Protein AF-A0A354GNM0-F1 (afdb_monomer_lite)

Sequence (121 aa):
PFRGSGEPVLYLSNPRGVDDGVQRDTLDAVKALNQKRLDVVGDPEIATRINSFEMAYRMQASAPDLVDLAKEPQSVLDMYGAEPGKPSFANNCLLARRLLERGVRFVQLFHEAWDQHGNLT

Radius of gyration: 18.46 Å; chains: 1; bounding box: 44×29×50 Å

pLDDT: mean 79.89, std 13.72, range [43.44, 96.06]

Foldseek 3Di:
DQDLDDHRDPPLDDDPPDDLVNVVVVLVVLLVVLVVVCVVPVDVVSVVVNVVSVVSSLCSVCVVVLLQPVPDDPVLCVVLVNDRSGDDLSSVVSSVVSCVVSPNPDDDGDDPPPDPPDDPD

Structure (mmCIF, N/CA/C/O backbone):
data_AF-A0A354GNM0-F1
#
_entry.id   AF-A0A354GNM0-F1
#
loop_
_atom_site.group_PDB
_atom_site.id
_atom_site.type_symbol
_atom_site.label_atom_id
_atom_site.label_alt_id
_atom_site.label_comp_id
_atom_site.label_asym_id
_atom_site.label_entity_id
_atom_site.label_seq_id
_atom_site.pdbx_PDB_ins_code
_atom_site.Cartn_x
_atom_site.Cartn_y
_atom_site.Cartn_z
_atom_site.occupancy
_atom_site.B_iso_or_equiv
_atom_site.auth_seq_id
_atom_site.auth_comp_id
_atom_site.auth_asym_id
_atom_site.auth_atom_id
_atom_site.pdbx_PDB_model_num
ATOM 1 N N . PRO A 1 1 ? 0.332 8.722 8.077 1.00 49.19 1 PRO A N 1
ATOM 2 C CA . PRO A 1 1 ? -0.748 8.786 9.091 1.00 49.19 1 PRO A CA 1
ATOM 3 C C . PRO A 1 1 ? -2.117 8.929 8.415 1.00 49.19 1 PRO A C 1
ATOM 5 O O . PRO A 1 1 ? -2.310 9.888 7.669 1.00 49.19 1 PRO A O 1
ATOM 8 N N . PHE A 1 2 ? -3.022 7.966 8.630 1.00 53.44 2 PHE A N 1
ATOM 9 C CA . PHE A 1 2 ? -4.389 8.079 8.121 1.00 53.44 2 PHE A CA 1
ATOM 10 C C . PHE A 1 2 ? -5.179 9.096 8.955 1.00 53.44 2 PHE A C 1
ATOM 12 O O . PHE A 1 2 ? -5.053 9.102 10.180 1.00 53.44 2 PHE A O 1
ATOM 19 N N . ARG A 1 3 ? -5.948 9.987 8.320 1.00 53.38 3 ARG A N 1
ATOM 20 C CA . ARG A 1 3 ? -6.742 10.996 9.042 1.00 53.38 3 ARG A CA 1
ATOM 21 C C . ARG A 1 3 ? -8.084 10.418 9.488 1.00 53.38 3 ARG A C 1
ATOM 23 O O . ARG A 1 3 ? -8.749 9.733 8.722 1.00 53.38 3 ARG A O 1
ATOM 30 N N . GLY A 1 4 ? -8.499 10.756 10.711 1.00 49.97 4 GLY A N 1
ATOM 31 C CA . GLY A 1 4 ? -9.824 10.411 11.244 1.00 49.97 4 GLY A CA 1
ATOM 32 C C . GLY A 1 4 ? -10.982 11.211 10.629 1.00 49.97 4 GLY A C 1
ATOM 33 O O . GLY A 1 4 ? -12.137 10.896 10.892 1.00 49.97 4 GLY A O 1
ATOM 34 N N . SER A 1 5 ? -10.692 12.239 9.822 1.00 48.44 5 SER A N 1
ATOM 35 C CA . SER A 1 5 ? -11.672 13.014 9.052 1.00 48.44 5 SER A CA 1
ATOM 36 C C . SER A 1 5 ? -11.049 13.586 7.765 1.00 48.44 5 SER A C 1
ATOM 38 O O . SER A 1 5 ? -9.862 13.924 7.734 1.00 48.44 5 SER A O 1
ATOM 40 N N . GLY A 1 6 ? -11.846 13.702 6.695 1.00 60.41 6 GLY A N 1
ATOM 41 C CA . GLY A 1 6 ? -11.386 14.148 5.369 1.00 60.41 6 GLY A CA 1
ATO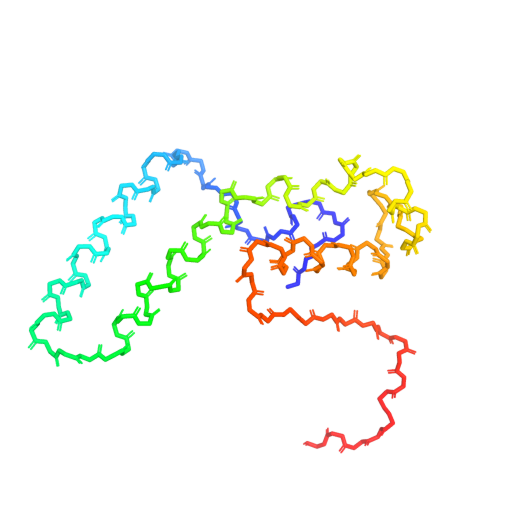M 42 C C . GLY A 1 6 ? -10.780 13.020 4.523 1.00 60.41 6 GLY A C 1
ATOM 43 O O . GLY A 1 6 ? -11.183 11.869 4.662 1.00 60.41 6 GLY A O 1
ATOM 44 N N . GLU A 1 7 ? -9.827 13.340 3.636 1.00 55.50 7 GLU A N 1
ATOM 45 C CA . GLU A 1 7 ? -9.100 12.318 2.868 1.00 55.50 7 GLU A CA 1
ATOM 46 C C . GLU A 1 7 ? -8.260 11.439 3.808 1.00 55.50 7 GLU A C 1
ATOM 48 O O . GLU A 1 7 ? -7.369 11.959 4.495 1.00 55.50 7 GLU A O 1
ATOM 53 N N . PRO A 1 8 ? -8.500 10.115 3.840 1.00 58.84 8 PRO A N 1
ATOM 54 C CA . PRO A 1 8 ? -7.814 9.233 4.774 1.00 58.84 8 PRO A CA 1
ATOM 55 C C . PRO A 1 8 ? -6.310 9.199 4.530 1.00 58.84 8 PRO A C 1
ATOM 57 O O . PRO A 1 8 ? -5.560 9.141 5.492 1.00 58.84 8 PRO A O 1
ATOM 60 N N . VAL A 1 9 ? -5.852 9.305 3.281 1.00 60.59 9 VAL A N 1
ATOM 61 C CA . VAL A 1 9 ? -4.440 9.538 2.944 1.00 60.59 9 VAL A CA 1
ATOM 62 C C . VAL A 1 9 ? -4.341 10.893 2.259 1.00 60.59 9 VAL A C 1
ATOM 64 O O . VAL A 1 9 ? -5.086 11.176 1.329 1.00 60.59 9 VAL A O 1
ATOM 67 N N . LEU A 1 10 ? -3.420 11.731 2.725 1.00 54.41 10 LEU A N 1
ATOM 68 C CA . LEU A 1 10 ? -3.142 13.029 2.114 1.00 54.41 10 LEU A CA 1
ATOM 69 C C . LEU A 1 10 ? -2.673 12.869 0.663 1.00 54.41 10 LEU A C 1
ATOM 71 O O . LEU A 1 10 ? -1.752 12.091 0.416 1.00 54.41 10 LEU A O 1
ATOM 75 N N . TYR A 1 11 ? -3.247 13.658 -0.252 1.00 56.59 11 TYR A N 1
ATOM 76 C CA . TYR A 1 11 ? -2.863 13.710 -1.676 1.00 56.59 11 TYR A CA 1
ATOM 77 C C . TYR A 1 11 ? -3.051 12.380 -2.414 1.00 56.59 11 TYR A C 1
ATOM 79 O O . TYR A 1 11 ? -2.300 12.028 -3.324 1.00 56.59 11 TYR A O 1
ATOM 87 N N . LEU A 1 12 ? -4.031 11.606 -1.967 1.00 62.50 12 LEU A N 1
ATOM 88 C CA . LEU A 1 12 ? -4.343 10.309 -2.545 1.00 62.50 12 LEU A CA 1
ATOM 89 C C . LEU A 1 12 ? -5.194 10.443 -3.805 1.00 62.50 12 LEU A C 1
ATOM 91 O O . LEU A 1 12 ? -5.049 9.646 -4.725 1.00 62.50 12 LEU A O 1
ATOM 95 N N . SER A 1 13 ? -6.047 11.463 -3.841 1.00 64.62 13 SER A N 1
ATOM 96 C CA . SER A 1 13 ? -6.849 11.808 -5.006 1.00 64.62 13 SER A CA 1
ATOM 97 C C . SER A 1 13 ? -6.012 12.572 -6.026 1.00 64.62 13 SER A C 1
ATOM 99 O O . SER A 1 13 ? -5.152 13.386 -5.670 1.00 64.62 13 SER A O 1
ATOM 101 N N . ASN A 1 14 ? -6.316 12.363 -7.304 1.00 69.50 14 ASN A N 1
ATOM 102 C CA . ASN A 1 14 ? -5.725 13.152 -8.371 1.00 69.50 14 ASN A CA 1
ATOM 103 C C . ASN A 1 14 ? -6.115 14.640 -8.251 1.00 69.50 14 ASN A C 1
ATOM 105 O O . ASN A 1 14 ? -7.252 14.963 -7.883 1.00 69.50 14 ASN A O 1
ATOM 109 N N . PRO A 1 15 ? -5.190 15.576 -8.547 1.00 77.62 15 PRO A N 1
ATOM 110 C CA . PRO A 1 15 ? -5.509 16.997 -8.574 1.00 77.62 15 PRO A CA 1
ATOM 111 C C . PRO A 1 15 ? -6.535 17.298 -9.674 1.00 77.62 15 PRO A C 1
ATOM 113 O O . PRO A 1 15 ? -6.641 16.583 -10.670 1.00 77.62 15 PRO A O 1
ATOM 116 N N . ARG A 1 16 ? -7.286 18.397 -9.523 1.00 76.00 16 ARG A N 1
ATOM 117 C CA . ARG A 1 16 ? -8.284 18.808 -10.526 1.00 76.00 16 ARG A CA 1
ATOM 118 C C . ARG A 1 16 ? -7.656 18.899 -11.921 1.00 76.00 16 ARG A C 1
ATOM 120 O O . ARG A 1 16 ? -6.684 19.624 -12.107 1.00 76.00 16 ARG A O 1
ATOM 127 N N . GLY A 1 17 ? -8.267 18.216 -12.890 1.00 79.56 17 GLY A N 1
ATOM 128 C CA . GLY A 1 17 ? -7.813 18.184 -14.284 1.00 79.56 17 GLY A CA 1
ATOM 129 C C . GLY A 1 17 ? -6.887 17.015 -14.632 1.00 79.56 17 GLY A C 1
ATOM 130 O O . GLY A 1 17 ? -6.536 16.875 -15.798 1.00 79.56 17 GLY A O 1
ATOM 131 N N . VAL A 1 18 ? -6.522 16.174 -13.661 1.00 80.44 18 VAL A N 1
ATOM 132 C CA . VAL A 1 18 ? -5.854 14.890 -13.897 1.00 80.44 18 VAL A CA 1
ATOM 133 C C . VAL A 1 18 ? -6.868 13.792 -13.612 1.00 80.44 18 VAL A C 1
ATOM 135 O O . VAL A 1 18 ? -7.328 13.654 -12.481 1.00 80.44 18 VAL A O 1
ATOM 138 N N . ASP A 1 19 ? -7.255 13.048 -14.641 1.00 82.25 19 ASP A N 1
ATOM 139 C CA . ASP A 1 19 ? -8.038 11.828 -14.467 1.00 82.25 19 ASP A CA 1
ATOM 140 C C . ASP A 1 19 ? -7.119 10.602 -14.336 1.00 82.25 19 ASP A C 1
ATOM 142 O O . ASP A 1 19 ? -5.900 10.676 -14.534 1.00 82.25 19 ASP A O 1
ATOM 146 N N . ASP A 1 20 ? -7.709 9.463 -13.978 1.00 78.50 20 ASP A N 1
ATOM 147 C CA . ASP A 1 20 ? -6.970 8.220 -13.745 1.00 78.50 20 ASP A CA 1
ATOM 148 C C . ASP A 1 20 ? -6.241 7.717 -15.004 1.00 78.50 20 ASP A C 1
ATOM 150 O O . ASP A 1 20 ? -5.212 7.043 -14.891 1.00 78.50 20 ASP A O 1
ATOM 154 N N . GLY A 1 21 ? -6.744 8.064 -16.195 1.00 84.56 21 GLY A N 1
ATOM 155 C CA . GLY A 1 21 ? -6.131 7.732 -17.479 1.00 84.56 21 GLY A CA 1
ATOM 156 C C . GLY A 1 21 ? -4.854 8.534 -17.711 1.00 84.56 21 GLY A C 1
ATOM 157 O O . GLY A 1 21 ? -3.791 7.956 -17.925 1.00 84.56 21 GLY A O 1
ATOM 158 N N . VAL A 1 22 ? -4.921 9.857 -17.546 1.00 86.50 22 VAL A N 1
ATOM 159 C CA . VAL A 1 22 ? -3.755 10.754 -17.634 1.00 86.50 22 VAL A CA 1
ATOM 160 C C . VAL A 1 22 ? -2.682 10.362 -16.617 1.00 86.50 22 VAL A C 1
ATOM 162 O O . VAL A 1 22 ? -1.482 10.373 -16.919 1.00 86.50 22 VAL A O 1
ATOM 165 N N . GLN A 1 23 ? -3.095 9.983 -15.406 1.00 83.75 23 GLN A N 1
ATOM 166 C CA . GLN A 1 23 ? -2.169 9.513 -14.384 1.00 83.75 23 GLN A CA 1
ATOM 167 C C . GLN A 1 23 ? -1.484 8.199 -14.790 1.00 83.75 23 GLN A C 1
ATOM 169 O O . GLN A 1 23 ? -0.266 8.068 -14.621 1.00 83.75 23 GLN A O 1
ATOM 174 N N . ARG A 1 24 ? -2.239 7.240 -15.348 1.00 87.81 24 ARG A N 1
ATOM 175 C CA . ARG A 1 24 ? -1.688 5.972 -15.845 1.00 87.81 24 ARG A CA 1
ATOM 176 C C . ARG A 1 24 ? -0.681 6.203 -16.965 1.00 87.81 24 ARG A C 1
ATOM 178 O O . ARG A 1 24 ? 0.438 5.702 -16.870 1.00 87.81 24 ARG A O 1
ATOM 185 N N . ASP A 1 25 ? -1.041 7.014 -17.954 1.00 90.38 25 ASP A N 1
ATOM 186 C CA . ASP A 1 25 ? -0.182 7.332 -19.097 1.00 90.38 25 ASP A CA 1
ATOM 187 C C . ASP A 1 25 ? 1.137 7.973 -18.646 1.00 90.38 25 ASP A C 1
ATOM 189 O O . ASP A 1 25 ? 2.220 7.632 -19.130 1.00 90.38 25 ASP A O 1
ATOM 193 N N . THR A 1 26 ? 1.065 8.861 -17.650 1.00 89.62 26 THR A N 1
ATOM 194 C CA . THR A 1 26 ? 2.249 9.492 -17.054 1.00 89.62 26 THR A CA 1
ATOM 195 C C . THR A 1 26 ? 3.168 8.459 -16.397 1.00 89.62 26 THR A C 1
ATOM 197 O O . THR A 1 26 ? 4.387 8.488 -16.594 1.00 89.62 26 THR A O 1
ATOM 200 N N . LEU A 1 27 ? 2.607 7.520 -15.631 1.00 89.50 27 LEU A N 1
ATOM 201 C CA . LEU A 1 27 ? 3.378 6.461 -14.978 1.00 89.50 27 LEU A CA 1
ATOM 202 C C . LEU A 1 27 ? 3.992 5.485 -15.982 1.00 89.50 27 LEU A C 1
ATOM 204 O O . LEU A 1 27 ? 5.141 5.078 -15.800 1.00 89.50 27 LEU A O 1
ATOM 208 N N . ASP A 1 28 ? 3.272 5.151 -17.052 1.00 92.69 28 ASP A N 1
ATOM 209 C CA . ASP A 1 28 ? 3.777 4.294 -18.124 1.00 92.69 28 ASP A CA 1
ATOM 210 C C . ASP A 1 28 ? 4.940 4.947 -18.878 1.00 92.69 28 ASP A C 1
ATOM 212 O O . ASP A 1 28 ? 5.957 4.293 -19.133 1.00 92.69 28 ASP A O 1
ATOM 216 N N . ALA A 1 29 ? 4.864 6.254 -19.142 1.00 93.81 29 ALA A N 1
ATOM 217 C CA . ALA A 1 29 ? 5.980 7.007 -19.709 1.00 93.81 29 ALA A CA 1
ATOM 218 C C . ALA A 1 29 ? 7.215 6.989 -18.789 1.00 93.81 29 ALA A C 1
ATOM 220 O O . ALA A 1 29 ? 8.325 6.683 -19.238 1.00 93.81 29 ALA A O 1
ATOM 221 N N . VAL A 1 30 ? 7.038 7.257 -17.489 1.00 93.00 30 VAL A N 1
ATOM 222 C CA . VAL A 1 30 ? 8.132 7.215 -16.499 1.00 93.00 30 VAL A CA 1
ATOM 223 C C . VAL A 1 30 ? 8.737 5.813 -16.401 1.00 93.00 30 VAL A C 1
ATOM 225 O O . VAL A 1 30 ? 9.960 5.663 -16.374 1.00 93.00 30 VAL A O 1
ATOM 228 N N . LYS A 1 31 ? 7.903 4.771 -16.392 1.00 92.56 31 LYS A N 1
ATOM 229 C CA . LYS A 1 31 ? 8.341 3.373 -16.387 1.00 92.56 31 LYS A CA 1
ATOM 230 C C . LYS A 1 31 ? 9.159 3.032 -17.626 1.00 92.56 31 LYS A C 1
ATOM 232 O O . LYS A 1 31 ? 10.229 2.448 -17.484 1.00 92.56 31 LYS A O 1
ATOM 237 N N . ALA A 1 32 ? 8.709 3.429 -18.815 1.00 94.69 32 ALA A N 1
ATOM 238 C CA . ALA A 1 32 ? 9.433 3.185 -20.059 1.00 94.69 32 ALA A CA 1
ATOM 239 C C . ALA A 1 32 ? 10.814 3.864 -20.068 1.00 94.69 32 ALA A C 1
ATOM 241 O O . ALA A 1 32 ? 11.802 3.261 -20.491 1.00 94.69 32 ALA A O 1
ATOM 242 N N . LEU A 1 33 ? 10.908 5.101 -19.568 1.00 94.44 33 LEU A N 1
ATOM 243 C CA . LEU A 1 33 ? 12.182 5.818 -19.443 1.00 94.44 33 LEU A CA 1
ATOM 244 C C . LEU A 1 33 ? 13.120 5.153 -18.428 1.00 94.44 33 LEU A C 1
ATOM 246 O O . LEU A 1 33 ? 14.303 4.961 -18.717 1.00 94.44 33 LEU A O 1
ATOM 250 N N . ASN A 1 34 ? 12.593 4.758 -17.268 1.00 93.06 34 ASN A N 1
ATOM 251 C CA . ASN A 1 34 ? 13.370 4.051 -16.255 1.00 93.06 34 ASN A CA 1
ATOM 252 C C . ASN A 1 34 ? 13.843 2.684 -16.756 1.00 93.06 34 ASN A C 1
ATOM 254 O O . ASN A 1 34 ? 14.991 2.332 -16.510 1.00 93.06 34 ASN A O 1
ATOM 258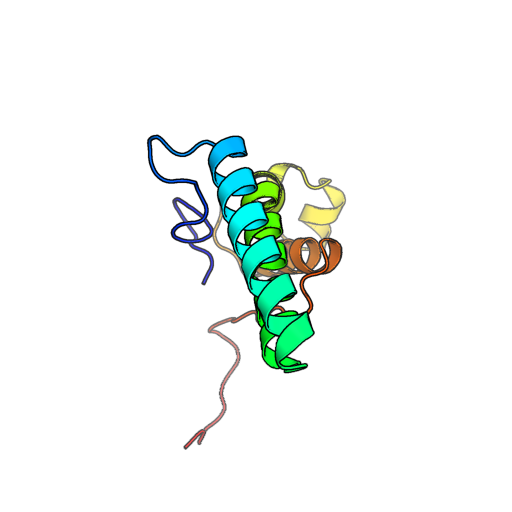 N N . GLN A 1 35 ? 13.019 1.947 -17.506 1.00 92.94 35 GLN A N 1
ATOM 259 C CA . GLN A 1 35 ? 13.417 0.665 -18.086 1.00 92.94 35 GLN A CA 1
ATOM 260 C C . GLN A 1 35 ? 14.570 0.839 -19.078 1.00 92.94 35 GLN A C 1
ATOM 262 O O . GLN A 1 35 ? 15.588 0.172 -18.946 1.00 92.94 35 GLN A O 1
ATOM 267 N N . LYS A 1 36 ? 14.479 1.818 -19.989 1.00 93.81 36 LYS A N 1
ATOM 268 C CA . LYS A 1 36 ? 15.590 2.142 -20.900 1.00 93.81 36 LYS A CA 1
ATOM 269 C C . LYS A 1 36 ? 16.875 2.471 -20.146 1.00 93.81 36 LYS A C 1
ATOM 271 O O . LYS A 1 36 ? 17.958 2.087 -20.575 1.00 93.81 36 LYS A O 1
ATOM 276 N N . ARG A 1 37 ? 16.778 3.205 -19.032 1.00 91.00 37 ARG A N 1
ATOM 277 C CA . ARG A 1 37 ? 17.948 3.520 -18.207 1.00 91.00 37 ARG A CA 1
ATOM 278 C C . ARG A 1 37 ? 18.490 2.268 -17.521 1.00 91.00 37 ARG A C 1
ATOM 280 O O . ARG A 1 37 ? 19.702 2.077 -17.542 1.00 91.00 37 ARG A O 1
ATOM 287 N N . LEU A 1 38 ? 17.620 1.431 -16.960 1.00 92.25 38 LEU A N 1
ATOM 288 C CA . LEU A 1 38 ? 17.979 0.161 -16.330 1.00 92.25 38 LEU A CA 1
ATOM 289 C C . LEU A 1 38 ? 18.722 -0.756 -17.305 1.00 92.25 38 LEU A C 1
ATOM 291 O O . LEU A 1 38 ? 19.760 -1.287 -16.934 1.00 92.25 38 LEU A O 1
ATOM 295 N N . ASP A 1 39 ? 18.266 -0.865 -18.552 1.00 93.00 39 ASP A N 1
ATOM 296 C CA . ASP A 1 39 ? 18.915 -1.698 -19.574 1.00 93.00 39 ASP A CA 1
ATOM 297 C C . ASP A 1 39 ? 20.344 -1.220 -19.904 1.00 93.00 39 ASP A C 1
ATOM 299 O O . ASP A 1 39 ? 21.190 -2.011 -20.315 1.00 93.00 39 ASP A O 1
ATOM 303 N N . VAL A 1 40 ? 20.632 0.072 -19.701 1.00 94.06 40 VAL A N 1
ATOM 304 C CA . VAL A 1 40 ? 21.955 0.669 -19.944 1.00 94.06 40 VAL A CA 1
ATOM 305 C C . VAL A 1 40 ? 22.882 0.545 -18.735 1.00 94.06 40 VAL A C 1
ATOM 307 O O . VAL A 1 40 ? 24.069 0.285 -18.914 1.00 94.06 40 VAL A O 1
ATOM 310 N N . VAL A 1 41 ? 22.384 0.788 -17.516 1.00 94.06 41 VAL A N 1
ATOM 311 C CA . VAL A 1 41 ? 23.242 0.855 -16.313 1.00 94.06 41 VAL A CA 1
ATOM 312 C C . VAL A 1 41 ? 23.178 -0.377 -15.412 1.00 94.06 41 VAL A C 1
ATOM 314 O O . VAL A 1 41 ? 24.086 -0.575 -14.613 1.00 94.06 41 VAL A O 1
ATOM 317 N N . GLY A 1 42 ? 22.125 -1.191 -15.507 1.00 89.56 42 GLY A N 1
ATOM 318 C CA . GLY A 1 42 ? 21.932 -2.394 -14.691 1.00 89.56 42 GLY A CA 1
ATOM 319 C C . GLY A 1 42 ? 21.713 -2.146 -13.193 1.00 89.56 42 GLY A C 1
ATOM 320 O O . GLY A 1 42 ? 21.801 -3.085 -12.407 1.00 89.56 42 GLY A O 1
ATOM 321 N N . ASP A 1 43 ? 21.446 -0.905 -12.781 1.00 92.62 43 ASP A N 1
ATOM 322 C CA . ASP A 1 43 ? 21.325 -0.527 -11.371 1.00 92.62 43 ASP A CA 1
ATOM 323 C C . ASP A 1 43 ? 19.988 -1.011 -10.757 1.00 92.62 43 ASP A C 1
ATOM 325 O O . ASP A 1 43 ? 18.915 -0.544 -11.168 1.00 92.62 43 ASP A O 1
ATOM 329 N N . PRO A 1 44 ? 20.010 -1.906 -9.748 1.00 89.19 44 PRO A N 1
ATOM 330 C CA . PRO A 1 44 ? 18.802 -2.422 -9.103 1.00 89.19 44 PRO A CA 1
ATOM 331 C C . PRO A 1 44 ? 17.967 -1.348 -8.382 1.00 89.19 44 PRO A C 1
ATOM 333 O O . PRO A 1 44 ? 16.771 -1.559 -8.141 1.00 89.19 44 PRO A O 1
ATOM 336 N N . GLU A 1 45 ? 18.532 -0.179 -8.060 1.00 89.25 45 GLU A N 1
ATOM 337 C CA . GLU A 1 45 ? 17.765 0.930 -7.483 1.00 89.25 45 GLU A CA 1
ATOM 338 C C . GLU A 1 45 ? 16.692 1.437 -8.463 1.00 89.25 45 GLU A C 1
ATOM 340 O O . GLU A 1 45 ? 15.582 1.792 -8.057 1.00 89.25 45 GLU A O 1
ATOM 345 N N . ILE A 1 46 ? 16.956 1.392 -9.771 1.00 88.12 46 ILE A N 1
ATOM 346 C CA . ILE A 1 46 ? 15.993 1.818 -10.796 1.00 88.12 46 ILE A CA 1
ATOM 347 C C . ILE A 1 46 ? 14.794 0.869 -10.831 1.00 88.12 46 ILE A C 1
ATOM 349 O O . ILE A 1 46 ? 13.647 1.322 -10.828 1.00 88.12 46 ILE A O 1
ATOM 353 N N . ALA A 1 47 ? 15.043 -0.443 -10.784 1.00 87.62 47 ALA A N 1
ATOM 354 C CA . ALA A 1 47 ? 13.981 -1.442 -10.673 1.00 87.62 47 ALA A CA 1
ATOM 355 C C . ALA A 1 47 ? 13.156 -1.241 -9.389 1.00 87.62 47 ALA A C 1
ATOM 357 O O . ALA A 1 47 ? 11.926 -1.346 -9.400 1.00 87.62 47 ALA A O 1
ATOM 358 N N . THR A 1 48 ? 13.821 -0.880 -8.289 1.00 88.50 48 THR A N 1
ATOM 359 C CA . THR A 1 48 ? 13.160 -0.553 -7.020 1.00 88.50 48 THR A CA 1
ATOM 360 C C . THR A 1 48 ? 12.239 0.661 -7.164 1.00 88.50 48 THR A C 1
ATOM 362 O O . THR A 1 48 ? 11.086 0.603 -6.740 1.00 88.50 48 THR A O 1
ATOM 365 N N . ARG A 1 49 ? 12.686 1.736 -7.825 1.00 87.88 49 ARG A N 1
ATOM 366 C CA . ARG A 1 49 ? 11.868 2.941 -8.059 1.00 87.88 49 ARG A CA 1
ATOM 367 C C . ARG A 1 49 ? 10.656 2.674 -8.949 1.00 87.88 49 ARG A C 1
ATOM 369 O O . ARG A 1 49 ? 9.569 3.145 -8.625 1.00 87.88 49 ARG A O 1
ATOM 376 N N . ILE A 1 50 ? 10.817 1.887 -10.018 1.00 87.19 50 ILE A N 1
ATOM 377 C CA . ILE A 1 50 ? 9.695 1.459 -10.872 1.00 87.19 50 ILE A CA 1
ATOM 378 C C . ILE A 1 50 ? 8.627 0.757 -10.022 1.00 87.19 50 ILE A C 1
ATOM 380 O O . ILE A 1 50 ? 7.448 1.107 -10.087 1.00 87.19 50 ILE A O 1
ATOM 384 N N . ASN A 1 51 ? 9.043 -0.194 -9.181 1.00 85.00 51 ASN A N 1
ATOM 385 C CA . ASN A 1 51 ? 8.128 -0.926 -8.309 1.00 85.00 51 ASN A CA 1
ATOM 386 C C . ASN A 1 51 ? 7.430 -0.018 -7.289 1.00 85.00 51 ASN A C 1
ATOM 388 O O . ASN A 1 51 ? 6.231 -0.178 -7.060 1.00 85.00 51 ASN A O 1
ATOM 392 N N . SER A 1 52 ? 8.147 0.943 -6.704 1.00 84.56 52 SER A N 1
ATOM 393 C CA . SER A 1 52 ? 7.572 1.906 -5.759 1.00 84.56 52 SER A CA 1
ATOM 394 C C . SER A 1 52 ? 6.494 2.781 -6.402 1.00 84.56 52 SER A C 1
ATOM 396 O O . SER A 1 52 ? 5.437 2.969 -5.803 1.00 84.56 52 SER A O 1
ATOM 398 N N . PHE A 1 53 ? 6.706 3.268 -7.631 1.00 86.06 53 PHE A N 1
ATOM 399 C CA . PHE A 1 53 ? 5.697 4.063 -8.342 1.00 86.06 53 PHE A CA 1
ATOM 400 C C . PHE A 1 53 ? 4.445 3.249 -8.688 1.00 86.06 53 PHE A C 1
ATOM 402 O O . PHE A 1 53 ? 3.328 3.705 -8.455 1.00 86.06 53 PHE A O 1
ATOM 409 N N . GLU A 1 54 ? 4.613 2.013 -9.159 1.00 84.62 54 GLU A N 1
ATOM 410 C CA . GLU A 1 54 ? 3.486 1.117 -9.459 1.00 84.62 54 GLU A CA 1
ATOM 411 C C . GLU A 1 54 ? 2.725 0.680 -8.196 1.00 84.62 54 GLU A C 1
ATOM 413 O O . GLU A 1 54 ? 1.525 0.401 -8.241 1.00 84.62 54 GLU A O 1
ATOM 418 N N . MET A 1 55 ? 3.404 0.588 -7.051 1.00 78.38 55 MET A N 1
ATOM 419 C CA . MET A 1 55 ? 2.757 0.329 -5.765 1.00 78.38 55 MET A CA 1
ATOM 420 C C . MET A 1 55 ? 1.943 1.541 -5.307 1.00 78.38 55 MET A C 1
ATOM 422 O O . MET A 1 55 ? 0.784 1.380 -4.933 1.00 78.38 55 MET A O 1
ATOM 426 N N . ALA A 1 56 ? 2.514 2.745 -5.392 1.00 77.00 56 ALA A N 1
ATOM 427 C CA . ALA A 1 56 ? 1.829 3.981 -5.025 1.00 77.00 56 ALA A CA 1
ATOM 428 C C . ALA A 1 56 ? 0.564 4.211 -5.870 1.00 77.00 56 ALA A C 1
ATOM 430 O O . ALA A 1 56 ? -0.494 4.500 -5.314 1.00 77.00 56 ALA A O 1
ATOM 431 N N . TYR A 1 57 ? 0.639 3.985 -7.185 1.00 79.25 57 TYR A N 1
ATOM 432 C CA . TYR A 1 57 ? -0.522 4.071 -8.076 1.00 79.25 57 TYR A CA 1
ATOM 433 C C . TYR A 1 57 ? -1.626 3.084 -7.696 1.00 79.25 57 TYR A C 1
ATOM 435 O O . TYR A 1 57 ? -2.793 3.452 -7.596 1.00 79.25 57 TYR A O 1
ATOM 443 N N . ARG A 1 58 ? -1.262 1.828 -7.404 1.00 74.56 58 ARG A N 1
ATOM 444 C CA . ARG A 1 58 ? -2.226 0.822 -6.935 1.00 74.56 58 ARG A CA 1
ATOM 445 C C . ARG A 1 58 ? -2.862 1.211 -5.607 1.00 74.56 58 ARG A C 1
ATOM 447 O O . ARG A 1 58 ? -4.056 0.985 -5.424 1.00 74.56 58 ARG A O 1
ATOM 454 N N . MET A 1 59 ? -2.100 1.808 -4.691 1.00 69.88 59 MET A N 1
ATOM 455 C CA . MET A 1 59 ? -2.652 2.334 -3.443 1.00 69.88 59 MET A CA 1
ATOM 456 C C . MET A 1 59 ? -3.650 3.464 -3.708 1.00 69.88 59 MET A C 1
ATOM 458 O O . MET A 1 59 ? -4.72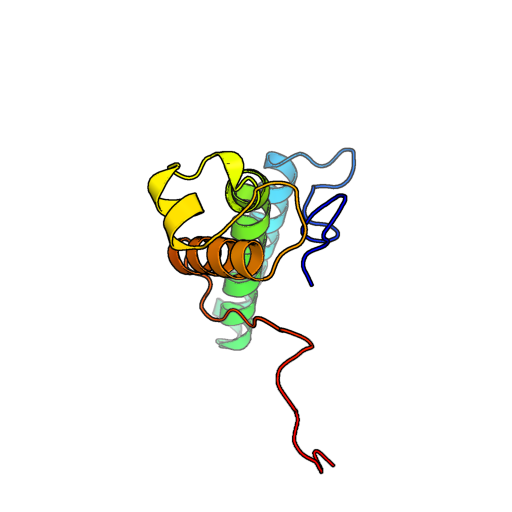0 3.437 -3.118 1.00 69.88 59 MET A O 1
ATOM 462 N N . GLN A 1 60 ? -3.352 4.398 -4.616 1.00 67.88 60 GLN A N 1
ATOM 463 C CA . GLN A 1 60 ? -4.264 5.490 -4.985 1.00 67.88 60 GLN A CA 1
ATOM 464 C C . GLN A 1 60 ? -5.552 4.977 -5.641 1.00 67.88 60 GLN A C 1
ATOM 466 O O . GLN A 1 60 ? -6.641 5.307 -5.177 1.00 67.88 60 GLN A O 1
ATOM 471 N N . ALA A 1 61 ? -5.444 4.089 -6.632 1.00 66.94 61 ALA A N 1
ATOM 472 C CA . ALA A 1 61 ? -6.599 3.524 -7.333 1.00 66.94 61 ALA A CA 1
ATOM 473 C C . ALA A 1 61 ? -7.489 2.645 -6.431 1.00 66.94 61 ALA A C 1
ATOM 475 O O . ALA A 1 61 ? -8.701 2.582 -6.616 1.00 66.94 61 ALA A O 1
ATOM 476 N N . SER A 1 62 ? -6.907 1.959 -5.440 1.00 64.62 62 SER A N 1
ATOM 477 C CA . SER A 1 62 ? -7.653 1.085 -4.518 1.00 64.62 62 SER A CA 1
ATOM 478 C C . SER A 1 62 ? -8.130 1.781 -3.244 1.00 64.62 62 SER A C 1
ATOM 480 O O . SER A 1 62 ? -8.844 1.173 -2.440 1.00 64.62 62 SER A O 1
ATOM 482 N N . ALA A 1 63 ? -7.739 3.036 -3.031 1.00 63.75 63 ALA A N 1
ATOM 483 C CA . ALA A 1 63 ? -7.925 3.693 -1.753 1.00 63.75 63 ALA A CA 1
ATOM 484 C C . ALA A 1 63 ? -9.377 3.965 -1.334 1.00 63.75 63 ALA A C 1
ATOM 486 O O . ALA A 1 63 ? -9.647 3.786 -0.146 1.00 63.75 63 ALA A O 1
ATOM 487 N N . PRO A 1 64 ? -10.314 4.365 -2.218 1.00 65.56 64 PRO A N 1
ATOM 488 C CA . PRO A 1 64 ? -11.693 4.625 -1.801 1.00 65.56 64 PRO A CA 1
ATOM 489 C C . PRO A 1 64 ? -12.366 3.375 -1.221 1.00 65.56 64 PRO A C 1
ATOM 491 O O . PRO A 1 64 ? -13.006 3.433 -0.175 1.00 65.56 64 PRO A O 1
ATOM 494 N N . ASP A 1 65 ? -12.146 2.216 -1.845 1.00 68.12 65 ASP A N 1
ATOM 495 C CA . ASP A 1 65 ? -12.664 0.937 -1.352 1.00 68.12 65 ASP A CA 1
ATOM 496 C C . ASP A 1 65 ? -11.899 0.416 -0.136 1.00 68.12 65 ASP A C 1
ATOM 498 O O . ASP A 1 65 ? -12.471 -0.260 0.716 1.00 68.12 65 ASP A O 1
ATOM 502 N N . LEU A 1 66 ? -10.600 0.708 -0.043 1.00 74.06 66 LEU A N 1
ATOM 503 C CA . LEU A 1 66 ? -9.766 0.314 1.088 1.00 74.06 66 LEU A CA 1
ATOM 504 C C . LEU A 1 66 ? -10.274 0.944 2.396 1.00 74.06 66 LEU A C 1
ATOM 506 O O . LEU A 1 66 ? -10.386 0.250 3.408 1.00 74.06 66 LEU A O 1
ATOM 510 N N . VAL A 1 67 ? -10.575 2.242 2.364 1.00 75.31 67 VAL A N 1
ATOM 511 C CA . VAL A 1 67 ? -10.904 3.050 3.551 1.00 75.31 67 VAL A CA 1
ATOM 512 C C . VAL A 1 67 ? -12.376 2.967 3.949 1.00 75.31 67 VAL A C 1
ATOM 514 O O . VAL A 1 67 ? -12.710 3.259 5.096 1.00 75.31 67 VAL A O 1
ATOM 517 N N . ASP A 1 68 ? -13.251 2.530 3.040 1.00 83.44 68 ASP A N 1
ATOM 518 C CA . ASP A 1 68 ? -14.670 2.335 3.328 1.00 83.44 68 ASP A CA 1
ATOM 519 C C . ASP A 1 68 ? -14.912 1.032 4.104 1.00 83.44 68 ASP A C 1
ATOM 521 O O . ASP A 1 68 ? -15.260 -0.021 3.553 1.00 83.44 68 ASP A O 1
ATOM 525 N N . LEU A 1 69 ? -14.682 1.099 5.416 1.00 86.44 69 LEU A N 1
ATOM 526 C CA . LEU A 1 69 ? -14.906 -0.014 6.338 1.00 86.44 69 LEU A CA 1
ATOM 527 C C . LEU A 1 69 ? -16.389 -0.398 6.458 1.00 86.44 69 LEU A C 1
ATOM 529 O O . LEU A 1 69 ? -16.674 -1.501 6.911 1.00 86.44 69 LEU A O 1
ATOM 533 N N . ALA A 1 70 ? -17.332 0.449 6.021 1.00 85.94 70 ALA A N 1
ATOM 534 C CA . ALA A 1 70 ? -18.757 0.115 6.051 1.00 85.94 70 ALA A CA 1
ATOM 535 C C . ALA A 1 70 ? -19.116 -1.022 5.076 1.00 85.94 70 ALA A C 1
ATOM 537 O O . ALA A 1 70 ? -20.161 -1.649 5.220 1.00 85.94 70 ALA A O 1
ATOM 538 N N . LYS A 1 71 ? -18.233 -1.326 4.114 1.00 87.31 71 LYS A N 1
ATOM 539 C CA . LYS A 1 71 ? -18.363 -2.478 3.209 1.00 87.31 71 LYS A CA 1
ATOM 540 C C . LYS A 1 71 ? -17.953 -3.818 3.841 1.00 87.31 71 LYS A C 1
ATOM 542 O O . LYS A 1 71 ? -18.051 -4.843 3.171 1.00 87.31 71 LYS A O 1
ATOM 547 N N . GLU A 1 72 ? -17.438 -3.840 5.073 1.00 92.12 72 GLU A N 1
ATOM 548 C CA . GLU A 1 72 ? -17.113 -5.096 5.760 1.00 92.12 72 GLU A CA 1
ATOM 549 C C . GLU A 1 72 ? -18.367 -5.832 6.251 1.00 92.12 72 GLU A C 1
ATOM 551 O O . GLU A 1 72 ? -19.336 -5.192 6.661 1.00 92.12 72 GLU A O 1
ATOM 556 N N . PRO A 1 73 ? -18.358 -7.179 6.275 1.00 94.31 73 PRO A N 1
ATOM 557 C CA . PRO A 1 73 ? -19.428 -7.939 6.904 1.00 94.31 73 PRO A CA 1
ATOM 558 C C . PRO A 1 73 ? -19.584 -7.558 8.379 1.00 94.31 73 PRO A C 1
ATOM 560 O O . PRO A 1 73 ? -18.587 -7.407 9.090 1.00 94.31 73 PRO A O 1
ATOM 563 N N . GLN A 1 74 ? -20.827 -7.504 8.868 1.00 94.06 74 GLN A N 1
ATOM 564 C CA . GLN A 1 74 ? -21.117 -7.170 10.269 1.00 94.06 74 GLN A CA 1
ATOM 565 C C . GLN A 1 74 ? -20.338 -8.059 11.250 1.00 94.06 74 GLN A C 1
ATOM 567 O O . GLN A 1 74 ? -19.767 -7.564 12.212 1.00 94.06 74 GLN A O 1
ATOM 572 N N . SER A 1 75 ? -20.203 -9.354 10.949 1.00 96.06 75 SER A N 1
ATOM 573 C CA . SER A 1 75 ? -19.428 -10.290 11.769 1.00 96.06 75 SER A CA 1
ATOM 574 C C . SER A 1 75 ? -17.951 -9.910 11.911 1.00 96.06 75 SER A C 1
ATOM 576 O O . SER A 1 75 ? -17.334 -10.220 12.925 1.00 96.06 75 SER A O 1
ATOM 578 N N . VAL A 1 76 ? -17.361 -9.270 10.895 1.00 95.44 76 VAL A N 1
ATOM 579 C CA . VAL A 1 76 ? -15.969 -8.798 10.930 1.00 95.44 76 VAL A CA 1
ATOM 580 C C . VAL A 1 76 ? -15.874 -7.506 11.734 1.00 95.44 76 VAL A C 1
ATOM 582 O O . VAL A 1 76 ? -14.950 -7.359 12.532 1.00 95.44 76 VAL A O 1
ATOM 585 N N . LEU A 1 77 ? -16.838 -6.595 11.568 1.00 94.44 77 LEU A N 1
ATOM 586 C CA . LEU A 1 77 ? -16.920 -5.378 12.378 1.00 94.44 77 LEU A CA 1
ATOM 587 C C . LEU A 1 77 ? -17.030 -5.721 13.868 1.00 94.44 77 LEU A C 1
ATOM 589 O O . LEU A 1 77 ? -16.239 -5.220 14.665 1.00 94.44 77 LEU A O 1
ATOM 593 N N . ASP A 1 78 ? -17.917 -6.653 14.215 1.00 94.69 78 ASP A N 1
ATOM 594 C CA . ASP A 1 78 ? -18.120 -7.124 15.587 1.00 94.69 78 ASP A CA 1
ATOM 595 C C . ASP A 1 78 ? -16.868 -7.822 16.137 1.00 94.69 78 ASP A C 1
ATOM 597 O O . ASP A 1 78 ? -16.459 -7.560 17.267 1.00 94.69 78 ASP A O 1
ATOM 601 N N . MET A 1 79 ? -16.212 -8.667 15.328 1.00 95.56 79 MET A N 1
ATOM 602 C CA . MET A 1 79 ? -14.979 -9.367 15.713 1.00 95.56 79 MET A CA 1
ATOM 603 C C . MET A 1 79 ? -13.850 -8.401 16.083 1.00 95.56 79 MET A C 1
ATOM 605 O O . MET A 1 79 ? -13.101 -8.661 17.023 1.00 95.56 79 MET A O 1
ATOM 609 N N . TYR A 1 80 ? -13.713 -7.303 15.340 1.00 93.38 80 TYR A N 1
ATOM 610 C CA . TYR A 1 80 ? -12.691 -6.291 15.601 1.00 93.38 80 TYR A CA 1
ATOM 611 C C . TYR A 1 80 ? -13.138 -5.237 16.627 1.00 93.38 80 TYR A C 1
ATOM 613 O O . TYR A 1 80 ? -12.290 -4.493 17.115 1.00 93.38 80 TYR A O 1
ATOM 621 N N . GLY A 1 81 ? -14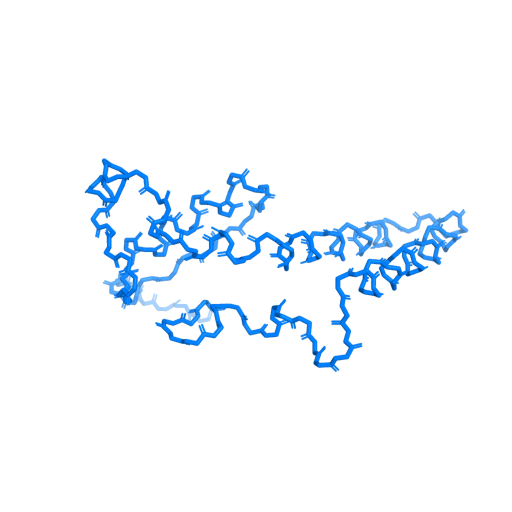.434 -5.140 16.947 1.00 93.75 81 GLY A N 1
AT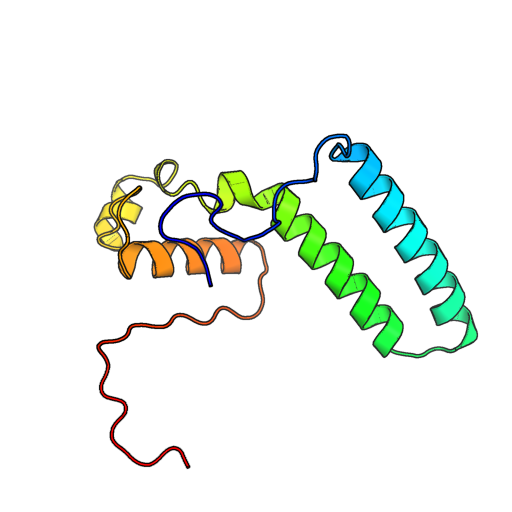OM 622 C CA . GLY A 1 81 ? -14.998 -4.002 17.684 1.00 93.75 81 GLY A CA 1
ATOM 623 C C . GLY A 1 81 ? -14.887 -2.690 16.897 1.00 93.75 81 GLY A C 1
ATOM 624 O O . GLY A 1 81 ? -14.655 -1.625 17.470 1.00 93.75 81 GLY A O 1
ATOM 625 N N . ALA A 1 82 ? -14.954 -2.781 15.568 1.00 92.31 82 ALA A N 1
ATOM 626 C CA . ALA A 1 82 ? -14.797 -1.664 14.651 1.00 92.31 82 ALA A CA 1
ATOM 627 C C . ALA A 1 82 ? -16.140 -0.952 14.430 1.00 92.31 82 ALA A C 1
ATOM 629 O O . ALA A 1 82 ? -17.144 -1.578 14.101 1.00 92.31 82 ALA A O 1
ATOM 630 N N . GLU A 1 83 ? -16.142 0.374 14.550 1.00 91.19 83 GLU A N 1
ATOM 631 C CA . GLU A 1 83 ? -17.307 1.225 14.291 1.00 91.19 83 GLU A CA 1
ATOM 632 C C . GLU A 1 83 ? -16.986 2.168 13.123 1.00 91.19 83 GLU A C 1
ATOM 634 O O . GLU A 1 83 ? -16.336 3.200 13.339 1.00 91.19 83 GLU A O 1
ATOM 639 N N . PRO A 1 84 ? -17.384 1.837 11.878 1.00 88.00 84 PRO A N 1
ATOM 640 C CA . PRO A 1 84 ? -17.079 2.654 10.707 1.00 88.00 84 PRO A CA 1
ATOM 641 C C . PRO A 1 84 ? -17.481 4.123 10.896 1.00 88.00 84 PRO A C 1
ATOM 643 O O . PRO A 1 84 ? -18.539 4.435 11.436 1.00 88.00 84 PRO A O 1
ATOM 646 N N . GLY A 1 85 ? -16.619 5.042 10.457 1.00 81.31 85 GLY A N 1
ATOM 647 C CA . GLY A 1 85 ? -16.846 6.486 10.588 1.00 81.31 85 GLY A CA 1
ATOM 648 C C . GLY A 1 85 ? -16.456 7.094 11.941 1.00 81.31 85 G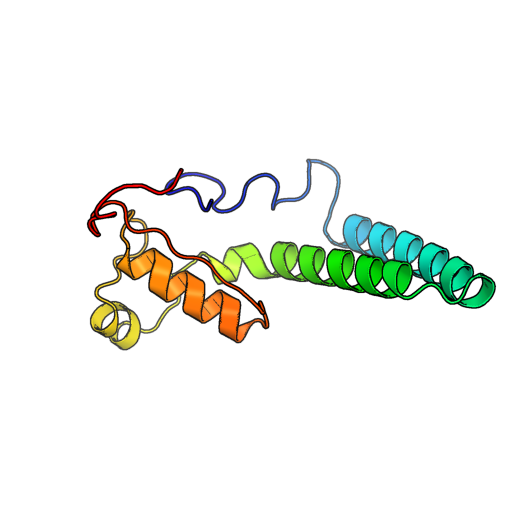LY A C 1
ATOM 649 O O . GLY A 1 85 ? -16.449 8.318 12.061 1.00 81.31 85 GLY A O 1
ATOM 650 N N . LYS A 1 86 ? -16.074 6.287 12.941 1.00 83.50 86 LYS A N 1
ATOM 651 C CA . LYS A 1 86 ? -15.481 6.783 14.192 1.00 83.50 86 LYS A CA 1
ATOM 652 C C . LYS A 1 86 ? -13.965 6.561 14.223 1.00 83.50 86 LYS A C 1
ATOM 654 O O . LYS A 1 86 ? -13.481 5.547 13.725 1.00 83.50 86 LYS A O 1
ATOM 659 N N . PRO A 1 87 ? -13.175 7.468 14.814 1.00 80.88 87 PRO A N 1
ATOM 660 C CA . PRO A 1 87 ? -11.764 7.198 15.055 1.00 80.88 87 PRO A CA 1
ATOM 661 C C . PRO A 1 87 ? -11.627 6.135 16.156 1.00 80.88 87 PRO A C 1
ATOM 663 O O . PRO A 1 87 ? -12.055 6.351 17.287 1.00 80.88 87 PRO A O 1
ATOM 666 N N . SER A 1 88 ? -11.036 4.982 15.837 1.00 87.12 88 SER A N 1
ATOM 667 C CA . SER A 1 88 ? -10.750 3.928 16.817 1.00 87.12 88 SER A CA 1
ATOM 668 C C . SER A 1 88 ? -9.541 3.090 16.399 1.00 87.12 88 SER A C 1
ATOM 670 O O . SER A 1 88 ? -9.227 2.959 15.213 1.00 87.12 88 SER A O 1
ATOM 672 N N . PHE A 1 89 ? -8.859 2.487 17.375 1.00 87.81 89 PHE A N 1
ATOM 673 C CA . PHE A 1 89 ? -7.759 1.566 17.087 1.00 87.81 89 PHE A CA 1
ATOM 674 C C . PHE A 1 89 ? -8.235 0.308 16.353 1.00 87.81 89 PHE A C 1
ATOM 676 O O . PHE A 1 89 ? -7.561 -0.161 15.442 1.00 87.81 89 PHE A O 1
ATOM 683 N N . ALA A 1 90 ? -9.434 -0.182 16.686 1.00 91.06 90 ALA A N 1
ATOM 684 C CA . ALA A 1 90 ? -10.090 -1.283 15.987 1.00 91.06 90 ALA A CA 1
ATOM 685 C C . ALA A 1 90 ? -10.236 -1.010 14.480 1.00 91.06 90 ALA A C 1
ATOM 687 O O . ALA A 1 90 ? -9.873 -1.852 13.657 1.00 91.06 90 ALA A O 1
ATOM 688 N N . ASN A 1 91 ? -10.672 0.199 14.111 1.00 89.69 91 ASN A N 1
ATOM 689 C CA . ASN A 1 91 ? -10.774 0.614 12.712 1.00 89.69 91 ASN A CA 1
ATOM 690 C C . ASN A 1 91 ? -9.403 0.646 12.028 1.00 89.69 91 ASN A C 1
ATOM 692 O O . ASN A 1 91 ? -9.273 0.200 10.888 1.00 89.69 91 ASN A O 1
ATOM 696 N N . ASN A 1 92 ? -8.365 1.108 12.730 1.00 88.50 92 ASN A N 1
ATOM 697 C CA . ASN A 1 92 ? -7.000 1.104 12.202 1.00 88.50 92 ASN A CA 1
ATOM 698 C C . ASN A 1 92 ? -6.479 -0.326 11.972 1.00 88.50 92 ASN A C 1
ATOM 700 O O . ASN A 1 92 ? -5.870 -0.594 10.937 1.00 88.50 92 ASN A O 1
ATOM 704 N N . CYS A 1 93 ? -6.755 -1.262 12.885 1.00 92.06 93 CYS A N 1
ATOM 705 C CA . CYS A 1 93 ? -6.415 -2.680 12.721 1.00 92.06 93 CYS A CA 1
ATOM 706 C C . CYS A 1 93 ? -7.128 -3.312 11.518 1.00 92.06 93 CYS A C 1
ATOM 708 O O . CYS A 1 93 ? -6.517 -4.058 10.750 1.00 92.06 93 CYS A O 1
ATOM 710 N N . LEU A 1 94 ? -8.407 -2.994 11.322 1.00 92.00 94 LEU A N 1
ATOM 711 C CA . LEU A 1 94 ? -9.186 -3.500 10.196 1.00 92.00 94 LEU A CA 1
ATOM 712 C C . LEU A 1 94 ? -8.694 -2.930 8.856 1.00 92.00 94 LEU A C 1
ATOM 714 O O . LEU A 1 94 ? -8.547 -3.667 7.878 1.00 92.00 94 LEU A O 1
ATOM 718 N N . LEU A 1 95 ? -8.349 -1.642 8.827 1.00 88.25 95 LEU A N 1
ATOM 719 C CA . LEU A 1 95 ? -7.701 -1.001 7.683 1.00 88.25 95 LEU A CA 1
ATOM 720 C C . LEU A 1 95 ? -6.334 -1.633 7.377 1.00 88.25 95 LEU A C 1
ATOM 722 O O . LEU A 1 95 ? -6.011 -1.879 6.214 1.00 88.25 95 LEU A O 1
ATOM 726 N N . ALA A 1 96 ? -5.547 -1.952 8.409 1.00 88.88 96 ALA A N 1
ATOM 727 C CA . ALA A 1 96 ? -4.272 -2.644 8.254 1.00 88.88 96 ALA A CA 1
ATOM 728 C C . ALA A 1 96 ? -4.439 -4.031 7.623 1.00 88.88 96 ALA A C 1
ATOM 730 O O . ALA A 1 96 ? -3.707 -4.347 6.686 1.00 88.88 96 ALA A O 1
ATOM 731 N N . ARG A 1 97 ? -5.432 -4.829 8.045 1.00 91.69 97 ARG A N 1
ATOM 732 C CA . ARG A 1 97 ? -5.749 -6.110 7.384 1.00 91.69 97 ARG A CA 1
ATOM 733 C C . ARG A 1 97 ? -6.002 -5.908 5.890 1.00 91.69 97 ARG A C 1
ATOM 735 O O . ARG A 1 97 ? -5.401 -6.594 5.070 1.00 91.69 97 ARG A O 1
ATOM 742 N N . ARG A 1 98 ? -6.836 -4.931 5.525 1.00 88.31 98 ARG A N 1
ATOM 743 C CA . ARG A 1 98 ? -7.162 -4.650 4.118 1.00 88.31 98 ARG A CA 1
ATOM 744 C C . ARG A 1 98 ? -5.958 -4.202 3.286 1.00 88.31 98 ARG A C 1
ATOM 746 O O . ARG A 1 98 ? -5.902 -4.517 2.096 1.00 88.31 98 ARG A O 1
ATOM 753 N N . LEU A 1 99 ? -5.021 -3.464 3.889 1.00 83.25 99 LEU A N 1
ATOM 754 C CA . LEU A 1 99 ? -3.745 -3.091 3.270 1.00 83.25 99 LEU A CA 1
ATOM 755 C C . LEU A 1 99 ? -2.888 -4.339 3.007 1.00 83.25 99 LEU A C 1
ATOM 757 O O . LEU A 1 99 ? -2.369 -4.504 1.902 1.00 83.25 99 LEU A O 1
ATOM 761 N N . LEU A 1 100 ? -2.784 -5.238 3.991 1.00 85.69 100 LEU A N 1
ATOM 762 C CA . LEU A 1 100 ? -2.042 -6.497 3.863 1.00 85.69 100 LEU A CA 1
ATOM 763 C C . LEU A 1 100 ? -2.637 -7.400 2.770 1.00 85.69 100 LEU A C 1
ATOM 765 O O . LEU A 1 100 ? -1.900 -7.913 1.932 1.00 85.69 100 LEU A O 1
ATOM 769 N N . GLU A 1 101 ? -3.965 -7.527 2.707 1.00 86.06 101 GLU A N 1
ATOM 770 C CA . GLU A 1 101 ? -4.671 -8.292 1.661 1.00 86.06 101 GLU A CA 1
ATOM 771 C C . GLU A 1 101 ? -4.440 -7.742 0.248 1.00 86.06 101 GLU A C 1
ATOM 773 O O . GLU A 1 101 ? -4.496 -8.484 -0.730 1.00 86.06 101 GLU A O 1
ATOM 778 N N . ARG A 1 102 ? -4.133 -6.446 0.133 1.00 79.44 102 ARG A N 1
ATOM 779 C CA . ARG A 1 102 ? -3.791 -5.773 -1.131 1.00 79.44 102 ARG A CA 1
ATOM 780 C C . ARG A 1 102 ? -2.288 -5.759 -1.419 1.00 79.44 102 ARG A C 1
ATOM 782 O O . ARG A 1 102 ? -1.844 -5.092 -2.352 1.00 79.44 102 ARG A O 1
ATOM 789 N N . GLY A 1 103 ? -1.501 -6.511 -0.650 1.00 74.81 103 GLY A N 1
ATOM 790 C CA . GLY A 1 103 ? -0.076 -6.717 -0.897 1.00 74.81 103 GLY A CA 1
ATOM 791 C C . GLY A 1 103 ? 0.837 -5.637 -0.322 1.00 74.81 103 GLY A C 1
ATOM 792 O O . GLY A 1 103 ? 2.016 -5.583 -0.683 1.00 74.81 103 GLY A O 1
ATOM 793 N N . VAL A 1 104 ? 0.341 -4.783 0.580 1.00 77.94 104 VAL A N 1
ATOM 794 C CA . VAL A 1 104 ? 1.217 -3.882 1.337 1.00 77.94 104 VAL A CA 1
ATOM 795 C C . VAL A 1 104 ? 2.101 -4.725 2.248 1.00 77.94 104 VAL A C 1
ATOM 797 O O . VAL A 1 104 ? 1.622 -5.488 3.078 1.00 77.94 104 VAL A O 1
ATOM 800 N N . ARG A 1 105 ? 3.418 -4.602 2.073 1.00 78.81 105 ARG A N 1
ATOM 801 C CA . ARG A 1 105 ? 4.402 -5.475 2.732 1.00 78.81 105 ARG A CA 1
ATOM 802 C C . ARG A 1 105 ? 4.621 -5.164 4.207 1.00 78.81 105 ARG A C 1
ATOM 804 O O . ARG A 1 105 ? 5.074 -6.026 4.950 1.00 78.81 105 ARG A O 1
ATOM 811 N N . PHE A 1 106 ? 4.387 -3.919 4.598 1.00 80.62 106 PHE A N 1
ATOM 812 C CA . PHE A 1 106 ? 4.652 -3.438 5.943 1.00 80.62 106 PHE A CA 1
ATOM 813 C C . PHE A 1 106 ? 3.621 -2.379 6.311 1.00 80.62 106 PHE A C 1
ATOM 815 O O . PHE A 1 106 ? 3.435 -1.407 5.578 1.00 80.62 106 PHE A O 1
ATOM 822 N N . VAL A 1 107 ? 2.957 -2.575 7.446 1.00 82.75 107 VAL A N 1
ATOM 823 C CA . VAL A 1 107 ? 1.989 -1.634 8.007 1.00 82.75 107 VAL A CA 1
ATOM 824 C C . VAL A 1 107 ? 2.366 -1.411 9.462 1.00 82.75 107 VAL A C 1
ATOM 826 O O . VAL A 1 107 ? 2.526 -2.368 10.215 1.00 82.75 107 VAL A O 1
ATOM 829 N N . GLN A 1 108 ? 2.507 -0.148 9.853 1.00 85.19 108 GLN A N 1
ATOM 830 C CA . GLN A 1 108 ? 2.769 0.237 11.233 1.00 85.19 108 GLN A CA 1
ATOM 831 C C . GLN A 1 108 ? 1.508 0.853 11.833 1.00 85.19 108 GLN A C 1
ATOM 833 O O . GLN A 1 108 ? 0.933 1.787 11.272 1.00 85.19 108 GLN A O 1
ATOM 838 N N . LEU A 1 109 ? 1.096 0.323 12.980 1.00 83.12 109 LEU A N 1
ATOM 839 C CA . LEU A 1 109 ? -0.009 0.836 13.776 1.00 83.12 109 LEU A CA 1
ATOM 840 C C . LEU A 1 109 ? 0.550 1.455 15.051 1.00 83.12 109 LEU A C 1
ATOM 842 O O . LEU A 1 109 ? 1.399 0.860 15.710 1.00 83.12 109 LEU A O 1
ATOM 846 N N . PHE A 1 110 ? 0.052 2.636 15.399 1.00 79.12 110 PHE A N 1
ATOM 847 C CA . PHE A 1 110 ? 0.386 3.314 16.644 1.00 79.12 110 PHE A CA 1
ATOM 848 C C . PHE A 1 110 ? -0.862 3.405 17.519 1.00 79.12 110 PHE A C 1
ATOM 850 O O . PHE A 1 110 ? -1.932 3.786 17.043 1.00 79.12 110 PHE A O 1
ATOM 857 N N . HIS A 1 111 ? -0.713 3.043 18.792 1.00 80.69 111 HIS A N 1
ATOM 858 C CA . HIS A 1 111 ? -1.724 3.218 19.828 1.00 80.69 111 HIS A CA 1
ATOM 859 C C . HIS A 1 111 ? -1.074 3.948 20.998 1.00 80.69 111 HIS A C 1
ATOM 861 O O . HIS A 1 111 ? -0.194 3.399 21.656 1.00 80.69 111 HIS A O 1
ATOM 867 N N . GLU A 1 112 ? -1.493 5.186 21.243 1.00 66.44 112 GLU A N 1
ATOM 868 C CA . GLU A 1 112 ? -0.827 6.126 22.161 1.00 66.44 112 GLU A CA 1
ATOM 869 C C . GLU A 1 112 ? -0.915 5.734 23.651 1.00 66.44 112 GLU A C 1
ATOM 871 O O . GLU A 1 112 ? -0.402 6.449 24.502 1.00 66.44 112 GLU A O 1
ATOM 876 N N . ALA A 1 113 ? -1.527 4.592 23.985 1.00 56.97 113 ALA A N 1
ATOM 877 C CA . ALA A 1 113 ? -1.743 4.156 25.366 1.00 56.97 113 ALA A CA 1
ATOM 878 C C . ALA A 1 113 ? -0.921 2.926 25.803 1.00 56.97 113 ALA A C 1
ATOM 880 O O . ALA A 1 113 ? -1.157 2.416 26.896 1.00 56.97 113 ALA A O 1
ATOM 881 N N . TRP A 1 114 ? 0.019 2.421 24.988 1.00 58.22 114 TRP A N 1
ATOM 882 C CA . TRP A 1 114 ? 0.968 1.404 25.463 1.00 58.22 114 TRP A CA 1
ATOM 883 C C . TRP A 1 114 ? 2.241 2.093 25.952 1.00 58.22 114 TRP A C 1
ATOM 885 O O . TRP A 1 114 ? 2.969 2.699 25.171 1.00 58.22 114 TRP A O 1
ATOM 895 N N . ASP A 1 115 ? 2.467 1.988 27.258 1.00 62.91 115 ASP A N 1
ATOM 896 C CA . ASP A 1 115 ? 3.636 2.447 28.001 1.00 62.91 115 ASP A CA 1
ATOM 897 C C . ASP A 1 115 ? 4.965 2.212 27.263 1.00 62.91 115 ASP A C 1
ATOM 899 O O . ASP A 1 115 ? 5.521 1.109 27.246 1.00 62.91 115 ASP A O 1
ATOM 903 N N . GLN A 1 116 ? 5.481 3.273 26.641 1.00 58.69 116 GLN A N 1
ATOM 904 C CA . GLN A 1 116 ? 6.890 3.351 26.290 1.00 58.69 116 GLN A CA 1
ATOM 905 C C . GLN A 1 116 ? 7.665 3.570 27.587 1.00 58.69 116 GLN A C 1
ATOM 907 O O . GLN A 1 116 ? 8.000 4.700 27.947 1.00 58.69 116 GLN A O 1
ATOM 912 N N . HIS A 1 117 ? 7.934 2.480 28.302 1.00 59.78 117 HIS A N 1
ATOM 913 C CA . HIS A 1 117 ? 8.788 2.504 29.478 1.00 59.78 117 HIS A CA 1
ATOM 914 C C . HIS A 1 117 ? 10.225 2.869 29.075 1.00 59.78 117 HIS A C 1
ATOM 916 O O . HIS A 1 117 ? 11.039 1.996 28.802 1.00 59.78 117 HIS A O 1
ATOM 922 N N . GLY A 1 118 ? 10.506 4.174 29.066 1.00 49.16 118 GLY A N 1
ATOM 923 C CA . GLY A 1 118 ? 11.791 4.795 29.382 1.00 49.16 118 GLY A CA 1
ATOM 924 C C . GLY A 1 118 ? 12.974 4.564 28.432 1.00 49.16 118 GLY A C 1
ATOM 925 O O . GLY A 1 118 ? 13.407 3.447 28.181 1.00 49.16 118 GLY A O 1
ATOM 926 N N . ASN A 1 119 ? 13.617 5.675 28.062 1.00 43.44 119 ASN A N 1
ATOM 927 C CA . ASN A 1 119 ? 14.983 5.731 27.529 1.00 43.44 119 ASN A CA 1
ATOM 928 C C . ASN A 1 119 ? 15.196 5.207 26.095 1.00 43.44 119 ASN A C 1
ATOM 930 O O . ASN A 1 119 ? 16.199 4.555 25.807 1.00 43.44 119 ASN A O 1
ATOM 934 N N . LEU A 1 120 ? 14.310 5.580 25.165 1.00 57.72 120 LEU A N 1
ATOM 935 C CA . LEU A 1 120 ? 14.731 5.755 23.771 1.00 57.72 120 LEU A CA 1
ATOM 936 C C . LEU A 1 120 ? 15.499 7.081 23.666 1.00 57.72 120 LEU A C 1
ATOM 938 O O . LEU A 1 120 ? 14.905 8.136 23.450 1.00 57.72 120 LEU A O 1
ATOM 942 N N . THR A 1 121 ? 16.806 7.013 23.913 1.00 51.66 121 THR A N 1
ATOM 943 C CA . THR A 1 121 ? 17.774 8.037 23.487 1.00 51.66 121 THR A CA 1
ATOM 944 C C . THR A 1 121 ? 18.013 7.956 21.992 1.00 51.66 121 THR A C 1
ATOM 946 O O . THR A 1 121 ? 18.158 6.807 21.510 1.00 51.66 121 THR A O 1
#

Secondary structure (DSSP, 8-state):
---SSS-SSTT-SPPTT--HHHHHHHHHHHHHHHHHHHHHH--HHHHHHHHHHHHHHHHHHHHHHHH-GGGS-HHHHHHHT--TTS--HHHHHHHHHHHHHTT-S------TTS---S---